Protein AF-A0A2R6NCB9-F1 (afdb_monomer)

Structure (mmCIF, N/CA/C/O backbone):
data_AF-A0A2R6NCB9-F1
#
_entry.id   AF-A0A2R6NCB9-F1
#
loop_
_atom_site.group_PDB
_atom_site.id
_atom_site.type_symbol
_atom_site.label_atom_id
_atom_site.label_alt_id
_atom_site.label_comp_id
_atom_site.label_asym_id
_atom_site.label_entity_id
_atom_site.label_seq_id
_atom_site.pdbx_PDB_ins_code
_atom_site.Cartn_x
_atom_site.Cartn_y
_atom_site.Cartn_z
_atom_site.occupancy
_atom_site.B_iso_or_equiv
_atom_site.auth_seq_id
_atom_site.auth_comp_id
_atom_site.auth_asym_id
_atom_site.auth_atom_id
_atom_site.pdbx_PDB_model_num
ATOM 1 N N . MET A 1 1 ? 14.851 6.796 -47.899 1.00 35.16 1 MET A N 1
ATOM 2 C CA . MET A 1 1 ? 15.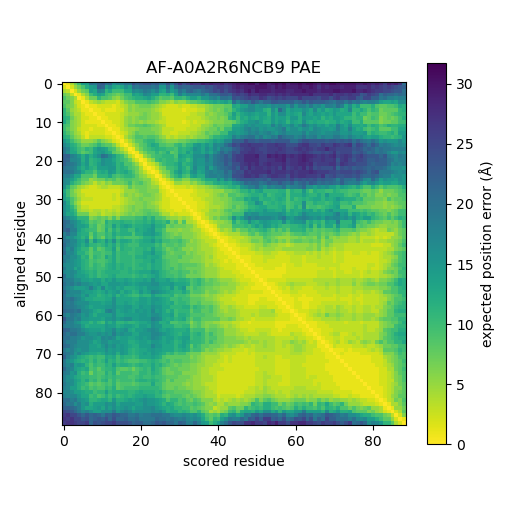556 7.414 -46.760 1.00 35.16 1 MET A CA 1
ATOM 3 C C . MET A 1 1 ? 15.544 6.376 -45.657 1.00 35.16 1 MET A C 1
ATOM 5 O O . MET A 1 1 ? 14.457 5.974 -45.270 1.00 35.16 1 MET A O 1
ATOM 9 N N . SER A 1 2 ? 16.699 5.834 -45.272 1.00 49.09 2 SER A N 1
ATOM 10 C CA . SER A 1 2 ? 16.761 4.857 -44.182 1.00 49.09 2 SER A CA 1
ATOM 11 C C . SER A 1 2 ? 16.607 5.616 -42.874 1.00 49.09 2 SER A C 1
ATOM 13 O O . SER A 1 2 ? 17.449 6.448 -42.550 1.00 49.09 2 SER A O 1
ATOM 15 N N . GLU A 1 3 ? 15.508 5.389 -42.166 1.00 54.66 3 GLU A N 1
ATOM 16 C CA . GLU A 1 3 ? 15.368 5.867 -40.796 1.00 54.66 3 GLU A CA 1
ATOM 17 C C . GLU A 1 3 ? 16.403 5.133 -39.945 1.00 54.66 3 GLU A C 1
ATOM 19 O O . GLU A 1 3 ? 16.386 3.902 -39.858 1.00 54.66 3 GLU A O 1
ATOM 24 N N . SER A 1 4 ? 17.341 5.874 -39.362 1.00 58.56 4 SER A N 1
ATOM 25 C CA . SER A 1 4 ? 18.279 5.334 -38.383 1.00 58.56 4 SER A CA 1
ATOM 26 C C . SER A 1 4 ? 17.497 4.985 -37.116 1.00 58.56 4 SER A C 1
ATOM 28 O O . SER A 1 4 ? 17.317 5.833 -36.245 1.00 58.56 4 SER A O 1
ATOM 30 N N . ARG A 1 5 ? 16.980 3.756 -37.038 1.00 66.81 5 ARG A N 1
ATOM 31 C CA . ARG A 1 5 ? 16.363 3.222 -35.818 1.00 66.81 5 ARG A CA 1
ATOM 32 C C . ARG A 1 5 ? 17.467 2.903 -34.819 1.00 66.81 5 ARG A C 1
ATOM 34 O O . ARG A 1 5 ? 18.468 2.286 -35.182 1.00 66.81 5 ARG A O 1
ATOM 41 N N . GLN A 1 6 ? 17.306 3.368 -33.585 1.00 77.06 6 GLN A N 1
ATOM 42 C CA . GLN A 1 6 ? 18.169 2.952 -32.485 1.00 77.06 6 GLN A CA 1
ATOM 43 C C . GLN A 1 6 ? 17.732 1.553 -32.046 1.00 77.06 6 GLN A C 1
ATOM 45 O O . GLN A 1 6 ? 16.538 1.265 -32.002 1.00 77.06 6 GLN A O 1
ATOM 50 N N . PHE A 1 7 ? 18.698 0.687 -31.755 1.00 84.56 7 PHE A N 1
ATOM 51 C CA . PHE A 1 7 ? 18.455 -0.680 -31.302 1.00 84.56 7 PHE A CA 1
ATOM 52 C C . PHE A 1 7 ? 19.011 -0.850 -29.895 1.00 84.56 7 PHE A C 1
ATOM 54 O O . PHE A 1 7 ? 20.078 -0.316 -29.581 1.00 84.56 7 PHE A O 1
ATOM 61 N N . CYS A 1 8 ? 18.301 -1.606 -29.064 1.00 84.31 8 CYS A N 1
ATOM 62 C CA . CYS A 1 8 ? 18.741 -1.914 -27.719 1.00 84.31 8 CYS A CA 1
ATOM 63 C C . CYS A 1 8 ? 20.000 -2.798 -27.785 1.00 84.31 8 CYS A C 1
ATOM 65 O O . CYS A 1 8 ? 19.959 -3.872 -28.387 1.00 84.31 8 CYS A O 1
ATOM 67 N N . PRO A 1 9 ? 21.112 -2.419 -27.133 1.00 84.88 9 PRO A N 1
ATOM 68 C CA . PRO A 1 9 ? 22.338 -3.217 -27.141 1.00 84.88 9 PRO A CA 1
ATOM 69 C C . PRO A 1 9 ? 22.227 -4.542 -26.366 1.00 84.88 9 PRO A C 1
ATOM 71 O O . PRO A 1 9 ? 23.142 -5.358 -26.446 1.00 84.88 9 PRO A O 1
ATOM 74 N N . ARG A 1 10 ? 21.143 -4.758 -25.605 1.00 84.25 10 ARG A N 1
ATOM 75 C CA . ARG A 1 10 ? 20.931 -5.956 -24.780 1.00 84.25 10 ARG A CA 1
ATOM 76 C C . ARG A 1 10 ? 20.112 -7.031 -25.499 1.00 84.25 10 ARG A C 1
ATOM 78 O O . ARG A 1 10 ? 20.569 -8.166 -25.563 1.00 84.25 10 ARG A O 1
ATOM 85 N N . CYS A 1 11 ? 18.948 -6.687 -26.053 1.00 89.12 11 CYS A N 1
ATOM 86 C CA . CYS A 1 11 ? 18.073 -7.646 -26.744 1.00 89.12 11 CYS A CA 1
ATOM 87 C C . CYS A 1 11 ? 18.087 -7.522 -28.278 1.00 89.12 11 CYS A C 1
ATOM 89 O O . CYS A 1 11 ? 17.729 -8.472 -28.968 1.00 89.1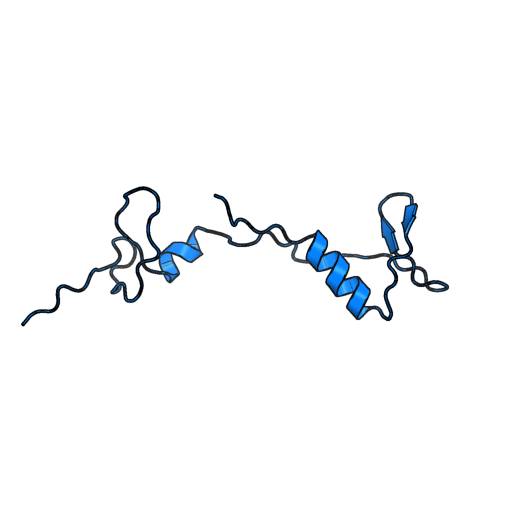2 11 CYS A O 1
ATOM 91 N N . GLY A 1 12 ? 18.536 -6.387 -28.826 1.00 87.44 12 GLY A N 1
ATOM 92 C CA . GLY A 1 12 ? 18.531 -6.118 -30.268 1.00 87.44 12 GLY A CA 1
ATOM 93 C C . GLY A 1 12 ? 17.217 -5.549 -30.814 1.00 87.44 12 GLY A C 1
ATOM 94 O O . GLY A 1 12 ? 17.156 -5.251 -32.007 1.00 87.44 12 GLY A O 1
ATOM 95 N N . ASP A 1 13 ? 16.199 -5.355 -29.972 1.00 87.38 13 ASP A N 1
ATOM 96 C CA . ASP A 1 13 ? 14.913 -4.779 -30.377 1.00 87.38 13 ASP A CA 1
ATOM 97 C C . ASP A 1 13 ? 15.014 -3.268 -30.647 1.00 87.38 13 ASP A C 1
ATOM 99 O O . ASP A 1 13 ? 15.876 -2.585 -30.077 1.00 87.38 13 ASP A O 1
ATOM 103 N N . PRO A 1 14 ? 14.168 -2.712 -31.534 1.00 83.69 14 PRO A N 1
ATOM 104 C CA . PRO A 1 14 ? 14.116 -1.273 -31.764 1.00 83.69 14 PRO A CA 1
ATOM 105 C C . PRO A 1 14 ? 13.698 -0.523 -30.492 1.00 83.69 14 PRO A C 1
ATOM 107 O O . PRO A 1 14 ? 12.811 -0.952 -29.762 1.00 83.69 14 PRO A O 1
ATOM 110 N N . VAL A 1 15 ? 14.320 0.628 -30.243 1.00 78.44 15 VAL A N 1
ATOM 111 C CA . VAL A 1 15 ? 13.961 1.518 -29.131 1.00 78.44 15 VAL A CA 1
ATOM 112 C C . VAL A 1 15 ? 12.934 2.532 -29.639 1.00 78.44 15 VAL A C 1
ATOM 114 O O . VAL A 1 15 ? 13.287 3.438 -30.396 1.00 78.44 15 VAL A O 1
ATOM 117 N N . GLU A 1 16 ? 11.664 2.365 -29.261 1.00 68.19 16 GLU A N 1
ATOM 118 C CA . GLU A 1 16 ? 10.566 3.276 -29.636 1.00 68.19 16 GLU A CA 1
ATOM 119 C C . GLU A 1 16 ? 10.510 4.514 -28.723 1.00 68.19 16 GLU A C 1
ATOM 121 O O . GLU A 1 16 ? 10.322 5.638 -29.191 1.00 68.19 16 GLU A O 1
ATOM 126 N N . SER A 1 17 ? 10.778 4.309 -27.434 1.00 59.22 17 SER A N 1
ATOM 127 C CA . SER A 1 17 ? 10.955 5.315 -26.388 1.00 59.22 17 SER A CA 1
ATOM 128 C C . SER A 1 17 ? 12.282 5.037 -25.681 1.00 59.22 17 SER A C 1
ATOM 130 O O . SER A 1 17 ? 12.498 3.983 -25.087 1.00 59.22 17 SER A O 1
ATOM 132 N N . ALA A 1 18 ? 13.229 5.970 -25.774 1.00 56.03 18 ALA A N 1
ATOM 133 C CA . ALA A 1 18 ? 14.437 5.882 -24.968 1.00 56.03 18 ALA A CA 1
ATOM 134 C C . ALA A 1 18 ? 14.086 6.333 -23.546 1.00 56.03 18 ALA A C 1
ATOM 136 O O . ALA A 1 18 ? 13.894 7.529 -23.316 1.00 56.03 18 ALA A O 1
ATOM 137 N N . VAL A 1 19 ? 14.028 5.404 -22.589 1.00 55.88 19 VAL A N 1
ATOM 138 C CA . VAL A 1 19 ? 14.195 5.769 -21.178 1.00 55.88 19 VAL A CA 1
ATOM 139 C C . VAL A 1 19 ? 15.593 6.365 -21.054 1.00 55.88 19 VAL A C 1
ATOM 141 O O . VAL A 1 19 ? 16.600 5.708 -21.333 1.00 55.88 19 VAL A O 1
ATOM 144 N N . ALA A 1 20 ? 15.654 7.673 -20.801 1.00 50.00 20 ALA A N 1
ATOM 145 C CA . ALA A 1 20 ? 16.906 8.408 -20.809 1.00 50.00 20 ALA A CA 1
ATOM 146 C C . ALA A 1 20 ? 17.833 7.811 -19.748 1.00 50.00 20 ALA A C 1
ATOM 148 O O . ALA A 1 20 ? 17.537 7.885 -18.560 1.00 50.00 20 ALA A O 1
ATOM 149 N N . ALA A 1 21 ? 18.963 7.248 -20.179 1.00 51.91 21 ALA A N 1
ATOM 150 C CA . ALA A 1 21 ? 20.088 7.032 -19.287 1.00 51.91 21 ALA A CA 1
ATOM 151 C C . ALA A 1 21 ? 20.522 8.416 -18.785 1.00 51.91 21 ALA A C 1
ATOM 153 O O . ALA A 1 21 ? 21.176 9.175 -19.507 1.00 51.91 21 ALA A O 1
ATOM 154 N N . THR A 1 22 ? 20.095 8.777 -17.578 1.00 51.53 22 THR A N 1
ATOM 155 C CA . THR A 1 22 ? 20.383 10.048 -16.893 1.00 51.53 22 THR A CA 1
ATOM 156 C C . THR A 1 22 ? 21.884 10.254 -16.635 1.00 51.53 22 THR A C 1
ATOM 158 O O . THR A 1 22 ? 22.315 11.323 -16.212 1.00 51.53 22 THR A O 1
ATOM 161 N N . ASP A 1 23 ? 22.696 9.258 -16.972 1.00 53.00 23 ASP A N 1
ATOM 162 C CA . ASP A 1 23 ? 24.099 9.073 -16.636 1.00 53.00 23 ASP A CA 1
ATOM 163 C C . ASP A 1 23 ? 25.007 8.820 -17.866 1.00 53.00 23 ASP A C 1
ATOM 165 O O . ASP A 1 23 ? 26.139 8.354 -17.735 1.00 53.00 23 ASP A O 1
ATOM 169 N N . GLY A 1 24 ? 24.556 9.167 -19.080 1.00 54.06 24 GLY A N 1
ATOM 170 C CA . GLY A 1 24 ? 25.413 9.200 -20.280 1.00 54.06 24 GLY A CA 1
ATOM 171 C C . GLY A 1 24 ? 25.705 7.835 -20.922 1.00 54.06 24 GLY A C 1
ATOM 172 O O . GLY A 1 24 ? 26.652 7.707 -21.702 1.00 54.06 24 GLY A O 1
ATOM 173 N N . ARG A 1 25 ? 24.903 6.810 -20.608 1.00 61.16 25 ARG A N 1
ATOM 174 C CA . ARG A 1 25 ? 24.978 5.468 -21.213 1.00 61.16 25 ARG A CA 1
ATOM 175 C C . ARG A 1 25 ? 24.148 5.379 -22.501 1.00 61.16 25 ARG A C 1
ATOM 177 O O . ARG A 1 25 ? 23.307 6.227 -22.781 1.00 61.16 25 ARG A O 1
ATOM 184 N N . THR A 1 26 ? 24.389 4.336 -23.302 1.00 66.69 26 THR A N 1
ATOM 185 C CA . THR A 1 26 ? 23.546 4.032 -24.475 1.00 66.69 26 THR A CA 1
ATOM 186 C C . THR A 1 26 ? 22.135 3.652 -24.006 1.00 66.69 26 THR A C 1
ATOM 188 O O . THR A 1 26 ? 22.035 2.809 -23.112 1.00 66.69 26 THR A O 1
ATOM 191 N N . PRO A 1 27 ? 21.064 4.234 -24.578 1.00 71.12 27 PRO A N 1
ATOM 192 C CA . PRO A 1 27 ? 19.695 3.910 -24.188 1.00 71.12 27 PRO A CA 1
ATOM 193 C C . PRO A 1 27 ? 19.369 2.433 -24.450 1.00 71.12 27 PRO A C 1
ATOM 195 O O . PRO A 1 27 ? 19.784 1.853 -25.457 1.00 71.12 27 PRO A O 1
ATOM 198 N N . ILE A 1 28 ? 18.622 1.827 -23.530 1.00 79.44 28 ILE A N 1
ATOM 199 C CA . ILE A 1 28 ? 18.064 0.471 -23.639 1.00 79.44 28 ILE A CA 1
ATOM 200 C C . ILE A 1 28 ? 16.542 0.562 -23.832 1.00 79.44 28 ILE A C 1
ATOM 202 O O . ILE A 1 28 ? 15.963 1.616 -23.575 1.00 79.44 28 ILE A O 1
ATOM 206 N N . CYS A 1 29 ? 15.895 -0.504 -24.317 1.00 83.06 29 CYS A N 1
ATOM 207 C CA . CYS A 1 29 ? 14.431 -0.537 -24.394 1.00 83.06 29 CYS A CA 1
ATOM 208 C C . CYS A 1 29 ? 13.807 -0.631 -22.992 1.00 83.06 29 CYS A C 1
ATOM 210 O O . CYS A 1 29 ? 14.474 -1.045 -22.039 1.00 83.06 29 CYS A O 1
ATOM 212 N N . GLU A 1 30 ? 12.528 -0.271 -22.885 1.00 78.81 30 GLU A N 1
ATOM 213 C CA . GLU A 1 30 ? 11.764 -0.308 -21.631 1.00 78.81 30 GLU A CA 1
ATOM 214 C C . GLU A 1 30 ? 11.766 -1.703 -20.992 1.00 78.81 30 GLU A C 1
ATOM 216 O O . GLU A 1 30 ? 12.041 -1.819 -19.802 1.00 78.81 30 GLU A O 1
ATOM 221 N N . ASP A 1 31 ? 11.584 -2.764 -21.783 1.00 84.06 31 ASP A N 1
ATOM 222 C CA . ASP A 1 31 ? 11.605 -4.145 -21.281 1.00 84.06 31 ASP A CA 1
ATOM 223 C C . ASP A 1 31 ? 12.936 -4.479 -20.588 1.00 84.06 31 ASP A C 1
ATOM 225 O O . ASP A 1 31 ? 12.972 -4.940 -19.448 1.00 84.06 31 ASP A O 1
ATOM 229 N N . CYS A 1 32 ? 14.058 -4.171 -21.248 1.00 83.31 32 CYS A N 1
ATOM 230 C CA . CYS A 1 32 ? 15.391 -4.387 -20.685 1.00 83.31 32 CYS A CA 1
ATOM 231 C C . CYS A 1 32 ? 15.676 -3.496 -19.468 1.00 83.31 32 CYS A C 1
ATOM 233 O O . CYS A 1 32 ? 16.495 -3.868 -18.626 1.00 83.31 32 CYS A O 1
ATOM 235 N N . TYR A 1 33 ? 15.065 -2.314 -19.387 1.00 79.50 33 TYR A N 1
ATOM 236 C CA . TYR A 1 33 ? 15.171 -1.441 -18.222 1.00 79.50 33 TYR A CA 1
ATOM 237 C C . TYR A 1 33 ? 14.441 -2.057 -17.022 1.00 79.50 33 TYR A C 1
ATOM 239 O O . TYR A 1 33 ? 15.070 -2.287 -15.990 1.00 79.50 33 TYR A O 1
ATOM 247 N N . PHE A 1 34 ? 13.170 -2.436 -17.177 1.00 78.62 34 PHE A N 1
ATOM 248 C CA . PHE A 1 34 ? 12.367 -3.007 -16.090 1.00 78.62 34 PHE A CA 1
ATOM 249 C C . PHE A 1 34 ? 12.809 -4.408 -15.649 1.00 78.62 34 PHE A C 1
ATOM 251 O O . PHE A 1 34 ? 12.583 -4.777 -14.505 1.00 78.62 34 PHE A O 1
ATOM 258 N N . GLU A 1 35 ? 13.520 -5.170 -16.487 1.00 82.25 35 GLU A N 1
ATOM 259 C CA . GLU A 1 35 ? 14.138 -6.439 -16.065 1.00 82.25 35 GLU A CA 1
ATOM 260 C C . GLU A 1 35 ? 15.183 -6.295 -14.942 1.00 82.25 35 GLU A C 1
ATOM 262 O O . GLU A 1 35 ? 15.525 -7.290 -14.307 1.00 82.25 35 GLU A O 1
ATOM 267 N N . ASN A 1 36 ? 15.772 -5.110 -14.746 1.00 72.06 36 ASN A N 1
ATOM 268 C CA . ASN A 1 36 ? 16.876 -4.917 -13.789 1.00 72.06 36 ASN A CA 1
ATOM 269 C C . ASN A 1 36 ? 16.594 -3.828 -12.755 1.00 72.06 36 ASN A C 1
ATOM 271 O O . ASN A 1 36 ? 17.468 -3.544 -11.937 1.00 72.06 36 ASN A O 1
ATOM 275 N N . PHE A 1 37 ? 15.417 -3.209 -12.814 1.00 69.44 37 PHE A N 1
ATOM 276 C CA . PHE A 1 37 ? 15.015 -2.144 -11.912 1.00 69.44 37 PHE A CA 1
ATOM 277 C C . PHE A 1 37 ? 13.630 -2.451 -11.358 1.00 69.44 37 PHE A C 1
ATOM 279 O O . PHE A 1 37 ? 12.624 -2.301 -12.051 1.00 69.44 37 PHE A O 1
ATOM 286 N N . ASP A 1 38 ? 13.597 -2.834 -10.086 1.00 71.06 38 ASP A N 1
ATOM 287 C CA . ASP A 1 38 ? 12.368 -2.845 -9.308 1.00 71.06 38 ASP A CA 1
ATOM 288 C C . ASP A 1 38 ? 12.030 -1.399 -8.930 1.00 71.06 38 ASP A C 1
ATOM 290 O O . ASP A 1 38 ? 12.719 -0.755 -8.141 1.00 71.06 38 ASP A O 1
ATOM 294 N N . LEU A 1 39 ? 10.975 -0.857 -9.541 1.00 77.19 39 LEU A N 1
ATOM 295 C CA . LEU A 1 39 ? 10.476 0.494 -9.250 1.00 77.19 39 LEU A CA 1
ATOM 296 C C . LEU A 1 39 ? 9.928 0.620 -7.822 1.00 77.19 39 LEU A C 1
ATOM 298 O O . LEU A 1 39 ? 9.883 1.714 -7.255 1.00 77.19 39 LEU A O 1
ATOM 302 N N . VAL A 1 40 ? 9.441 -0.494 -7.280 1.00 82.38 40 VAL A N 1
ATOM 303 C CA . VAL A 1 40 ? 8.721 -0.560 -6.016 1.00 82.38 40 VAL A CA 1
ATOM 304 C C . VAL A 1 40 ? 9.150 -1.816 -5.275 1.00 82.38 40 VAL A C 1
ATOM 306 O O . VAL A 1 40 ? 9.029 -2.912 -5.816 1.00 82.38 40 VAL A O 1
ATOM 309 N N . ASP A 1 41 ? 9.572 -1.656 -4.024 1.00 84.50 41 ASP A N 1
ATOM 310 C CA . ASP A 1 41 ? 9.682 -2.775 -3.094 1.00 84.50 41 ASP A CA 1
ATOM 311 C C . ASP A 1 41 ? 8.343 -2.956 -2.378 1.00 84.50 41 ASP A C 1
ATOM 313 O O . ASP A 1 41 ? 7.841 -2.037 -1.719 1.00 84.50 41 ASP A O 1
ATOM 317 N N . ALA A 1 42 ? 7.769 -4.152 -2.506 1.00 86.19 42 ALA A N 1
ATOM 318 C CA . ALA A 1 42 ? 6.501 -4.515 -1.892 1.00 86.19 42 ALA A CA 1
ATOM 319 C C . ALA A 1 42 ? 6.572 -5.929 -1.296 1.00 86.19 42 ALA A C 1
ATOM 321 O O . ALA A 1 42 ? 7.059 -6.847 -1.959 1.00 86.19 42 ALA A O 1
ATOM 322 N N . PRO A 1 43 ? 6.071 -6.149 -0.070 1.00 87.19 43 PRO A N 1
ATOM 323 C CA . PRO A 1 43 ? 5.922 -7.496 0.461 1.00 87.19 43 PRO A CA 1
ATOM 324 C C . PRO A 1 43 ? 4.778 -8.246 -0.241 1.00 87.19 43 PRO A C 1
ATOM 326 O O . PRO A 1 43 ? 3.721 -7.676 -0.504 1.00 87.19 43 PRO A O 1
ATOM 329 N N . ASP A 1 44 ? 4.937 -9.558 -0.444 1.00 89.19 44 ASP A N 1
ATOM 330 C CA . ASP A 1 44 ? 3.896 -10.414 -1.044 1.00 89.19 44 ASP A CA 1
ATOM 331 C C . ASP A 1 44 ? 2.622 -10.522 -0.185 1.00 89.19 44 ASP A C 1
ATOM 333 O O . ASP A 1 44 ? 1.541 -10.861 -0.674 1.00 89.19 44 ASP A O 1
ATOM 337 N N . ARG A 1 45 ? 2.748 -10.299 1.128 1.00 91.75 45 ARG A N 1
ATOM 338 C CA . ARG A 1 45 ? 1.654 -10.412 2.093 1.00 91.75 45 ARG A CA 1
ATOM 339 C C . ARG A 1 45 ? 1.867 -9.485 3.279 1.00 91.75 45 ARG A C 1
ATOM 341 O O . ARG A 1 45 ? 2.959 -9.416 3.834 1.00 91.75 45 ARG A O 1
ATOM 348 N N . ILE A 1 46 ? 0.774 -8.865 3.713 1.00 91.31 46 ILE A N 1
ATOM 349 C CA . ILE A 1 46 ? 0.699 -8.056 4.928 1.00 91.31 46 ILE A CA 1
ATOM 350 C C . ILE A 1 46 ? -0.357 -8.684 5.840 1.00 91.31 46 ILE A C 1
ATOM 352 O O . ILE A 1 46 ? -1.446 -9.040 5.389 1.00 91.31 46 ILE A O 1
ATOM 356 N N . GLU A 1 47 ? -0.021 -8.864 7.116 1.00 93.31 47 GLU A N 1
ATOM 357 C CA . GLU A 1 47 ? -0.935 -9.390 8.130 1.00 93.31 47 GLU A CA 1
ATOM 358 C C . GLU A 1 47 ? -1.211 -8.313 9.173 1.00 93.31 47 GLU A C 1
ATOM 360 O O . GLU A 1 47 ? -0.294 -7.803 9.813 1.00 93.31 47 GLU A O 1
ATOM 365 N N . VAL A 1 48 ? -2.490 -7.975 9.335 1.00 92.94 48 VAL A N 1
ATOM 366 C CA . VAL A 1 48 ? -2.937 -6.835 10.137 1.00 92.94 48 VAL A CA 1
ATOM 367 C C . VAL A 1 48 ? -3.902 -7.333 11.201 1.00 92.94 48 VAL A C 1
ATOM 369 O O . VAL A 1 48 ? -4.872 -8.032 10.902 1.00 92.94 48 VAL A O 1
ATOM 372 N N . LEU A 1 49 ? -3.645 -6.973 12.457 1.00 94.44 49 LEU A N 1
ATOM 373 C CA . LEU A 1 49 ? -4.541 -7.274 13.569 1.00 94.44 49 LEU A CA 1
ATOM 374 C C . LEU A 1 49 ? -5.453 -6.077 13.822 1.00 94.44 49 LEU A C 1
ATOM 376 O O . LEU A 1 49 ? -4.981 -4.979 14.116 1.00 94.44 49 LEU A O 1
ATOM 380 N N . VAL A 1 50 ? -6.761 -6.314 13.732 1.00 92.56 50 VAL A N 1
ATOM 381 C CA . VAL A 1 50 ? -7.796 -5.286 13.880 1.00 92.56 50 VAL A CA 1
ATOM 382 C C . VAL A 1 50 ? -8.675 -5.596 15.087 1.00 92.56 50 VAL A C 1
ATOM 384 O O . VAL A 1 50 ? -9.105 -6.733 15.296 1.00 92.56 50 VAL A O 1
ATOM 387 N N . CYS A 1 51 ? -8.959 -4.579 15.895 1.00 91.12 51 CYS A N 1
ATOM 388 C CA . CYS A 1 51 ? -9.848 -4.689 17.038 1.00 91.12 51 CYS A CA 1
ATOM 389 C C . CYS A 1 51 ? -11.286 -4.883 16.550 1.00 91.12 51 CYS A C 1
ATOM 391 O O . CYS A 1 51 ? -11.860 -4.001 15.915 1.00 91.12 51 CYS A O 1
ATOM 393 N N . ALA A 1 52 ? -11.907 -6.005 16.915 1.00 87.06 52 ALA A N 1
ATOM 394 C CA . ALA A 1 52 ? -13.281 -6.321 16.520 1.00 87.06 52 ALA A CA 1
ATOM 395 C C . ALA A 1 52 ? -14.338 -5.353 17.091 1.00 87.06 52 ALA A C 1
ATOM 397 O O . ALA A 1 52 ? -15.472 -5.342 16.619 1.00 87.06 52 ALA A O 1
ATOM 398 N N . THR A 1 53 ? -13.986 -4.567 18.114 1.00 87.81 53 THR A N 1
ATOM 399 C CA . THR A 1 53 ? -14.925 -3.672 18.806 1.00 87.81 53 THR A CA 1
ATOM 400 C C . THR A 1 53 ? -14.850 -2.232 18.309 1.00 87.81 53 THR A C 1
ATOM 402 O O . THR A 1 53 ? -15.887 -1.590 18.180 1.00 87.81 53 THR A O 1
ATOM 405 N N . CYS A 1 54 ? -13.645 -1.705 18.074 1.00 88.75 54 CYS A N 1
ATOM 406 C CA . CYS A 1 54 ? -13.446 -0.288 17.744 1.00 88.75 54 CYS A CA 1
ATOM 407 C C . CYS A 1 54 ? -12.657 -0.042 16.453 1.00 88.75 54 CYS A C 1
ATOM 409 O O . CYS A 1 54 ? -12.376 1.108 16.157 1.00 88.75 54 CYS A O 1
ATOM 411 N N . GLY A 1 55 ? -12.255 -1.081 15.714 1.00 86.50 55 GLY A N 1
ATOM 412 C CA . GLY A 1 55 ? -11.552 -0.925 14.433 1.00 86.50 55 GLY A CA 1
ATOM 413 C C . GLY A 1 55 ? -10.077 -0.518 14.530 1.00 86.50 55 GLY A C 1
ATOM 414 O O . GLY A 1 55 ? -9.390 -0.515 13.517 1.00 86.50 55 GLY A O 1
ATOM 415 N N . ALA A 1 56 ? -9.558 -0.241 15.731 1.00 92.00 56 ALA A N 1
ATOM 416 C CA . ALA A 1 56 ? -8.148 0.095 15.931 1.00 92.00 56 ALA A CA 1
ATOM 417 C C . ALA A 1 56 ? -7.208 -1.015 15.427 1.00 92.00 56 ALA A C 1
ATOM 419 O O . ALA A 1 56 ? -7.494 -2.203 15.604 1.00 92.00 56 ALA A O 1
ATOM 420 N N . VAL A 1 57 ? -6.061 -0.627 14.873 1.00 94.19 57 VAL A N 1
ATOM 421 C CA . VAL A 1 57 ? -5.046 -1.536 14.322 1.00 94.19 57 VAL A CA 1
ATOM 422 C C . VAL A 1 57 ? -3.878 -1.690 15.294 1.00 94.19 57 VAL A C 1
ATOM 424 O O . VAL A 1 57 ? -3.432 -0.721 15.919 1.00 94.19 57 VAL A O 1
ATOM 427 N N . GLN A 1 58 ? -3.363 -2.912 15.442 1.00 93.56 58 GLN A N 1
ATOM 428 C CA . GLN A 1 58 ? -2.185 -3.166 16.266 1.00 93.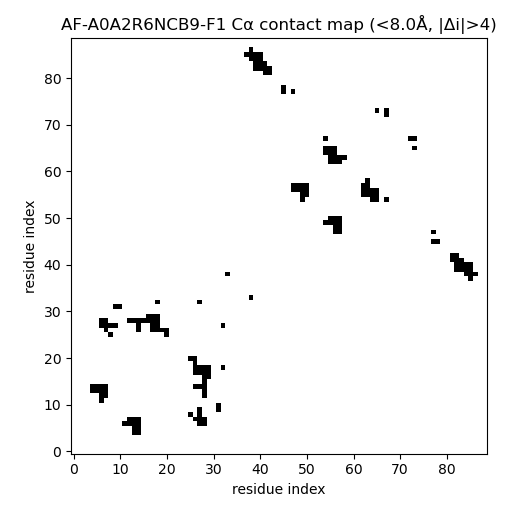56 58 GLN A CA 1
ATOM 429 C C . GLN A 1 58 ? -0.896 -2.823 15.512 1.00 93.56 58 GLN A C 1
ATOM 431 O O . GLN A 1 58 ? -0.563 -3.440 14.504 1.00 93.56 58 GLN A O 1
ATOM 436 N N . ARG A 1 59 ? -0.116 -1.893 16.065 1.00 89.44 59 ARG A N 1
ATOM 437 C CA . ARG A 1 59 ? 1.212 -1.514 15.571 1.00 89.44 59 ARG A CA 1
ATOM 438 C C . ARG A 1 59 ? 2.244 -1.806 16.653 1.00 89.44 59 ARG A C 1
ATOM 440 O O . ARG A 1 59 ? 2.369 -1.054 17.620 1.00 89.44 59 ARG A O 1
ATOM 447 N N . GLY A 1 60 ? 2.966 -2.917 16.523 1.00 89.00 60 GLY A N 1
ATOM 448 C CA . GLY A 1 60 ? 3.866 -3.400 17.574 1.00 89.00 60 GLY A CA 1
ATOM 449 C C . GLY A 1 60 ? 3.109 -3.682 18.880 1.00 89.00 60 GLY A C 1
ATOM 450 O O . GLY A 1 60 ? 2.202 -4.512 18.918 1.00 89.00 60 GLY A O 1
ATOM 451 N N . GLU A 1 61 ? 3.464 -2.976 19.955 1.00 91.94 61 GLU A N 1
ATOM 452 C CA . GLU A 1 61 ? 2.865 -3.153 21.291 1.00 91.94 61 GLU A CA 1
ATOM 453 C C . GLU A 1 61 ? 1.654 -2.237 21.562 1.00 91.94 61 GLU A C 1
ATOM 455 O O . GLU A 1 61 ? 1.068 -2.295 22.643 1.00 91.94 61 GLU A O 1
ATOM 460 N N . ARG A 1 62 ? 1.265 -1.379 20.608 1.00 93.69 62 ARG A N 1
ATOM 461 C CA . ARG A 1 62 ? 0.182 -0.393 20.777 1.00 93.69 62 ARG A CA 1
ATOM 462 C C . ARG A 1 62 ? -0.981 -0.624 19.815 1.00 93.69 62 ARG A C 1
ATOM 464 O O . ARG A 1 62 ? -0.792 -1.110 18.705 1.00 93.69 62 ARG A O 1
ATOM 471 N N . TRP A 1 63 ? -2.167 -0.197 20.240 1.00 94.75 63 TRP A N 1
ATOM 472 C CA . TRP A 1 63 ? -3.362 -0.098 19.402 1.00 94.75 63 TRP A CA 1
ATOM 473 C C . TRP A 1 63 ? -3.553 1.355 18.981 1.00 94.75 63 TRP A C 1
ATOM 475 O O . TRP A 1 63 ? -3.519 2.246 19.831 1.00 94.75 63 TRP A O 1
ATOM 485 N N . VAL A 1 64 ? -3.715 1.587 17.682 1.00 93.00 64 VAL A N 1
ATOM 486 C CA . VAL A 1 64 ? -3.853 2.921 17.093 1.00 93.00 64 VAL A CA 1
ATOM 487 C C . VAL A 1 64 ? -5.199 2.997 16.386 1.00 93.00 64 VAL A C 1
ATOM 489 O O . VAL A 1 64 ? -5.545 2.105 15.615 1.00 93.00 64 VAL A O 1
ATOM 492 N N . ASP A 1 65 ? -5.964 4.042 16.686 1.00 91.38 65 ASP A N 1
ATOM 493 C CA . ASP A 1 65 ? -7.144 4.387 15.901 1.00 91.38 65 ASP A CA 1
ATOM 494 C C . ASP A 1 65 ? -6.679 5.035 14.592 1.00 91.38 65 ASP A C 1
ATOM 496 O O . ASP A 1 65 ? -5.919 6.006 14.626 1.00 91.38 65 ASP A O 1
ATOM 500 N N . VAL A 1 66 ? -7.073 4.441 13.469 1.00 87.12 66 VAL A N 1
ATOM 501 C CA . VAL A 1 66 ? -6.653 4.837 12.117 1.00 87.12 66 VAL A CA 1
ATOM 502 C C . VAL A 1 66 ? -7.759 5.571 11.354 1.00 87.12 66 VAL A C 1
ATOM 504 O O . VAL A 1 66 ? -7.565 5.884 10.190 1.00 87.12 66 VAL A O 1
ATOM 507 N N . ASP A 1 67 ? -8.903 5.861 11.990 1.00 87.44 67 ASP A N 1
ATOM 508 C CA . ASP A 1 67 ? -10.051 6.538 11.353 1.00 87.44 67 ASP A CA 1
ATOM 509 C C . ASP A 1 67 ? -10.547 5.832 10.069 1.00 87.44 67 ASP A C 1
ATOM 511 O O . ASP A 1 67 ? -11.031 6.453 9.124 1.00 87.44 67 ASP A O 1
ATOM 515 N N . ALA A 1 68 ? -10.415 4.502 10.027 1.00 86.88 68 ALA A N 1
ATOM 516 C CA . ALA A 1 68 ? -10.855 3.681 8.904 1.00 86.88 68 ALA A CA 1
ATOM 517 C C . ALA A 1 68 ? -12.368 3.425 8.964 1.00 86.88 68 ALA A C 1
ATOM 519 O O . ALA A 1 68 ? -12.904 3.039 10.008 1.00 86.88 68 ALA A O 1
ATOM 520 N N . HIS A 1 69 ? -13.058 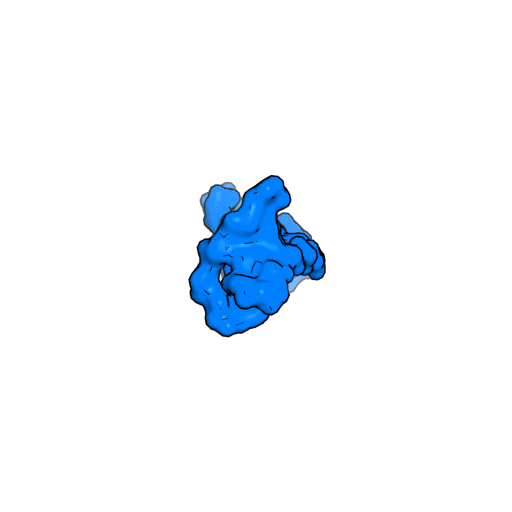3.562 7.829 1.00 87.31 69 HIS A N 1
ATOM 521 C CA . HIS A 1 69 ? -14.498 3.299 7.747 1.00 87.31 69 HIS A CA 1
ATOM 522 C C . HIS A 1 69 ? -14.792 1.802 7.635 1.00 87.31 69 HIS A C 1
ATOM 524 O O . HIS A 1 69 ? -15.807 1.323 8.150 1.00 87.31 69 HIS A O 1
ATOM 530 N N . ASP A 1 70 ? -13.913 1.058 6.961 1.00 89.06 70 ASP A N 1
ATOM 531 C CA . ASP A 1 70 ? -14.010 -0.387 6.799 1.00 89.06 70 ASP A CA 1
ATOM 532 C C . ASP A 1 70 ? -12.632 -1.059 6.622 1.00 89.06 70 ASP A C 1
ATOM 534 O O . ASP A 1 70 ? -11.580 -0.425 6.691 1.00 89.06 70 ASP A O 1
ATOM 538 N N . TYR A 1 71 ? -12.621 -2.383 6.439 1.00 89.06 71 TYR A N 1
ATOM 539 C CA . TYR A 1 71 ? -11.381 -3.157 6.297 1.00 89.06 71 TYR A CA 1
ATOM 540 C C . TYR A 1 71 ? -10.606 -2.868 5.006 1.00 89.06 71 TYR A C 1
ATOM 542 O O . TYR A 1 71 ? -9.421 -3.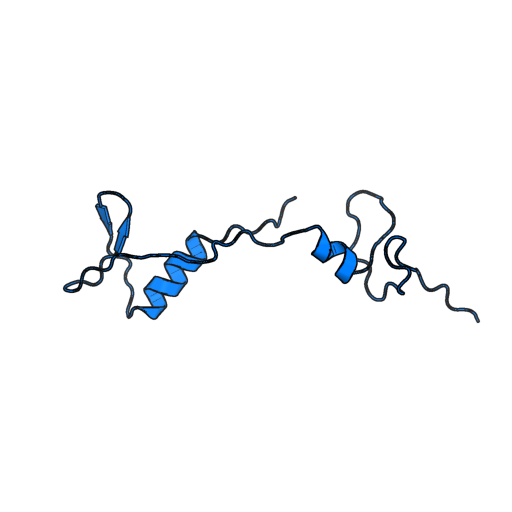185 4.929 1.00 89.06 71 TYR A O 1
ATOM 550 N N . THR A 1 72 ? -11.255 -2.294 3.998 1.00 91.38 72 THR A N 1
ATOM 551 C CA . THR A 1 72 ? -10.618 -1.848 2.757 1.00 91.38 72 THR A CA 1
ATOM 552 C C . THR A 1 72 ? -9.733 -0.648 3.031 1.00 91.38 72 THR A C 1
ATOM 554 O O . THR A 1 72 ? -8.590 -0.652 2.591 1.00 91.38 72 THR A O 1
ATOM 557 N N . ASP A 1 73 ? -10.227 0.326 3.800 1.00 90.06 73 ASP A N 1
ATOM 558 C CA . ASP A 1 73 ? -9.444 1.499 4.205 1.00 90.06 73 ASP A CA 1
ATOM 559 C C . ASP A 1 73 ? -8.189 1.059 4.967 1.00 90.06 73 ASP A C 1
ATOM 561 O O . ASP A 1 73 ? -7.078 1.433 4.602 1.00 90.06 73 ASP A O 1
ATOM 565 N N . VAL A 1 74 ? -8.348 0.142 5.933 1.00 90.94 74 VAL A N 1
ATOM 566 C CA . VAL A 1 74 ? -7.208 -0.456 6.646 1.00 90.94 74 VAL A CA 1
ATOM 567 C C . VAL A 1 74 ? -6.234 -1.120 5.669 1.00 90.94 74 VAL A C 1
ATOM 569 O O . VAL A 1 74 ? -5.033 -0.901 5.752 1.00 90.94 74 VAL A O 1
ATOM 572 N N . ALA A 1 75 ? -6.718 -1.929 4.725 1.00 91.25 75 ALA A N 1
ATOM 573 C CA . ALA A 1 75 ? -5.838 -2.600 3.772 1.00 91.25 75 ALA A CA 1
ATOM 574 C C . ALA A 1 75 ? -5.070 -1.609 2.880 1.00 91.25 75 ALA A C 1
ATOM 576 O O . ALA A 1 75 ? -3.895 -1.839 2.598 1.00 91.25 75 ALA A O 1
ATOM 577 N N . ILE A 1 76 ? -5.713 -0.523 2.444 1.00 91.19 76 ILE A N 1
ATOM 578 C CA . ILE A 1 76 ? -5.082 0.518 1.626 1.00 91.19 76 ILE A CA 1
ATOM 579 C C . ILE A 1 76 ? -3.980 1.217 2.419 1.00 91.19 76 ILE A C 1
ATOM 581 O O . ILE A 1 76 ? -2.864 1.321 1.912 1.00 91.19 76 ILE A O 1
ATOM 585 N N . ASP A 1 77 ? -4.265 1.641 3.649 1.00 89.06 77 ASP A N 1
ATOM 586 C CA . ASP A 1 77 ? -3.300 2.358 4.486 1.00 89.06 77 ASP A CA 1
ATOM 587 C C . ASP A 1 77 ? -2.080 1.489 4.817 1.00 89.06 77 ASP A C 1
ATOM 589 O O . ASP A 1 77 ? -0.938 1.925 4.670 1.00 89.06 77 ASP A O 1
ATOM 593 N N . GLU A 1 78 ? -2.299 0.226 5.194 1.00 90.62 78 GLU A N 1
ATOM 594 C CA . GLU A 1 78 ? -1.211 -0.701 5.528 1.00 90.62 78 GLU A CA 1
ATOM 595 C C . GLU A 1 78 ? -0.340 -1.034 4.311 1.00 90.62 78 GLU A C 1
ATOM 597 O O . GLU A 1 78 ? 0.881 -1.139 4.431 1.00 90.62 78 GLU A O 1
ATOM 602 N N . VAL A 1 79 ? -0.945 -1.174 3.127 1.00 91.25 79 VAL A N 1
ATOM 603 C CA . VAL A 1 79 ? -0.196 -1.358 1.877 1.00 91.25 79 VAL A CA 1
ATOM 604 C C . VAL A 1 79 ? 0.582 -0.091 1.539 1.00 91.25 79 VAL A C 1
ATOM 606 O O . VAL A 1 79 ? 1.7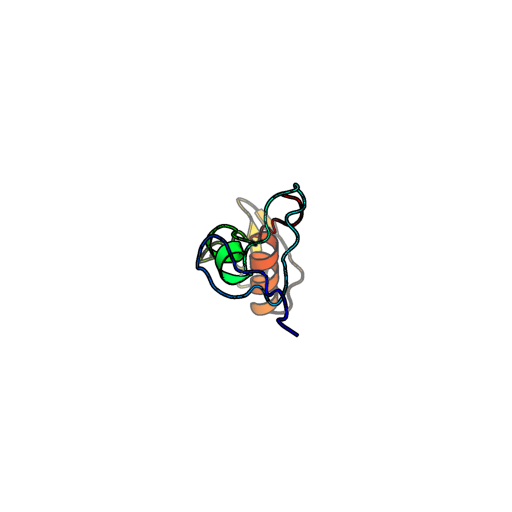69 -0.179 1.243 1.00 91.25 79 VAL A O 1
ATOM 609 N N . ALA A 1 80 ? -0.043 1.085 1.616 1.00 89.06 80 ALA A N 1
ATOM 610 C CA . ALA A 1 80 ? 0.607 2.352 1.299 1.00 89.06 80 ALA A CA 1
ATOM 611 C C . ALA A 1 80 ? 1.834 2.619 2.185 1.00 89.06 80 ALA A C 1
ATOM 613 O O . ALA A 1 80 ? 2.842 3.114 1.689 1.00 89.06 80 ALA A O 1
ATOM 614 N N . GLU A 1 81 ? 1.779 2.253 3.468 1.00 85.50 81 GLU A N 1
ATOM 615 C CA . GLU A 1 81 ? 2.926 2.356 4.377 1.00 85.50 81 GLU A CA 1
ATOM 616 C C . GLU A 1 81 ? 4.024 1.316 4.113 1.00 85.50 81 GLU A C 1
ATOM 618 O O . GLU A 1 81 ? 5.196 1.583 4.382 1.00 85.50 81 GLU A O 1
ATOM 623 N N . ALA A 1 82 ? 3.667 0.128 3.622 1.00 87.69 82 ALA A N 1
ATOM 624 C CA . ALA A 1 82 ? 4.624 -0.941 3.341 1.00 87.69 82 ALA 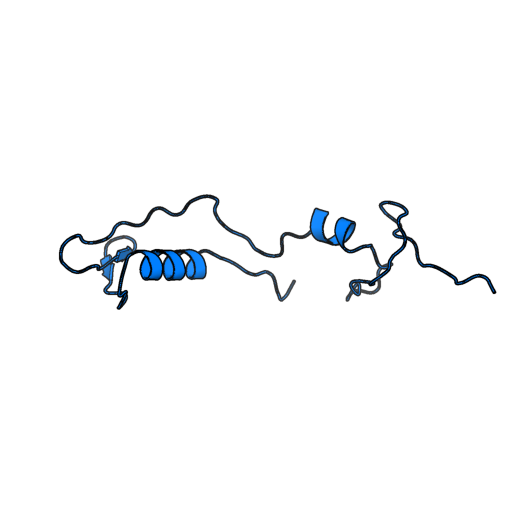A CA 1
ATOM 625 C C . ALA A 1 82 ? 5.338 -0.778 1.989 1.00 87.69 82 ALA A C 1
ATOM 627 O O . ALA A 1 82 ? 6.414 -1.348 1.796 1.00 87.69 82 ALA A O 1
ATOM 628 N N . LEU A 1 83 ? 4.747 -0.029 1.053 1.00 87.19 83 LEU A N 1
ATOM 629 C CA . LEU A 1 83 ? 5.320 0.223 -0.266 1.00 87.19 83 LEU A CA 1
ATOM 630 C C . LEU A 1 83 ? 6.471 1.231 -0.180 1.00 87.19 83 LEU A C 1
ATOM 632 O O . LEU A 1 83 ? 6.297 2.362 0.270 1.00 87.19 83 LEU A O 1
ATOM 636 N N . THR A 1 84 ? 7.644 0.851 -0.688 1.00 79.25 84 THR A N 1
ATOM 637 C CA . THR A 1 84 ? 8.765 1.7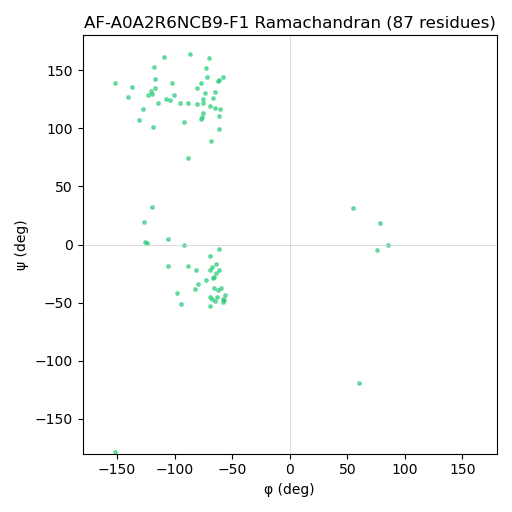81 -0.902 1.00 79.25 84 THR A CA 1
ATOM 638 C C . THR A 1 84 ? 8.929 2.036 -2.395 1.00 79.25 84 THR A C 1
ATOM 640 O O . THR A 1 84 ? 9.066 1.089 -3.163 1.00 79.25 84 THR A O 1
ATOM 643 N N . ILE A 1 85 ? 8.909 3.305 -2.816 1.00 80.19 85 ILE A N 1
ATOM 644 C CA . ILE A 1 85 ? 9.061 3.693 -4.228 1.00 80.19 85 ILE A CA 1
ATOM 645 C C . ILE A 1 85 ? 10.472 4.240 -4.456 1.00 80.19 85 ILE A C 1
ATOM 647 O O . ILE A 1 85 ? 10.871 5.221 -3.824 1.00 80.19 85 ILE A O 1
ATOM 651 N N . HIS A 1 86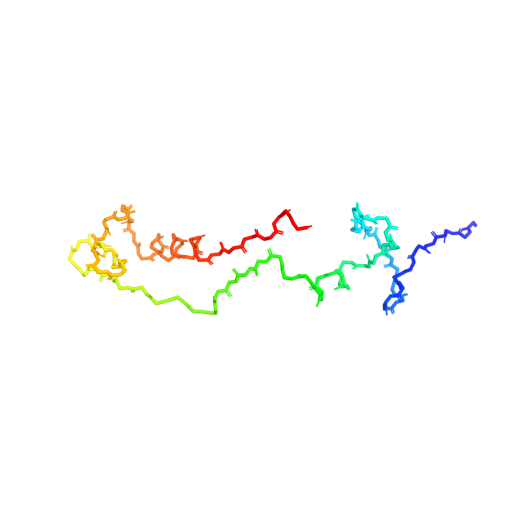 ? 11.208 3.656 -5.400 1.00 67.12 86 HIS A N 1
ATOM 652 C CA . HIS A 1 86 ? 12.553 4.100 -5.775 1.00 67.12 86 HIS A CA 1
ATOM 653 C C . HIS A 1 86 ? 12.480 5.175 -6.864 1.00 67.12 86 HIS A C 1
ATOM 655 O O . HIS A 1 86 ? 12.727 4.901 -8.034 1.00 67.12 86 HIS A O 1
ATOM 661 N N . VAL A 1 87 ? 12.085 6.403 -6.502 1.00 58.12 87 VAL A N 1
ATOM 662 C CA . VAL A 1 87 ? 11.987 7.522 -7.473 1.00 58.12 87 VAL A CA 1
ATOM 663 C C . VAL A 1 87 ? 13.302 8.309 -7.616 1.00 58.12 87 VAL A C 1
ATOM 665 O O . VAL A 1 87 ? 13.496 8.966 -8.632 1.00 58.12 87 VAL A O 1
ATOM 668 N N . ASP A 1 88 ? 14.238 8.202 -6.664 1.00 44.94 88 ASP A N 1
ATOM 669 C CA . ASP A 1 88 ? 15.455 9.039 -6.604 1.00 44.94 88 ASP A CA 1
ATOM 670 C C . ASP A 1 88 ? 16.791 8.252 -6.686 1.00 44.94 88 ASP A C 1
ATOM 672 O O . ASP A 1 88 ? 17.779 8.656 -6.067 1.00 44.94 88 ASP A O 1
ATOM 676 N N . ALA A 1 89 ? 16.842 7.123 -7.408 1.00 44.81 89 ALA A N 1
ATOM 677 C CA . ALA A 1 89 ? 18.066 6.314 -7.569 1.00 44.81 89 ALA A CA 1
ATOM 678 C C . ALA A 1 89 ? 18.919 6.704 -8.792 1.00 44.81 89 ALA A C 1
ATOM 680 O O . ALA A 1 89 ? 18.347 6.891 -9.891 1.00 44.81 89 ALA A O 1
#

Mean predicted aligned error: 10.27 Å

Secondary structure (DSSP, 8-state):
------B-TTT--B-SS----TTSPPP--HHHHHTT--SEE--S-----B-TTT-PEEETTEEE----SSHHHHHHHHHHHH-EE----

Sequence (89 aa):
MSESRQFCPRCGDPVESAVAATDGRTPICEDCYFENFDLVDAPDRIEVLVCATCGAVQRGERWVDVDAHDYTDVAIDEVAEALTIHVDA

Radius of gyration: 21.84 Å; Cα contacts (8 Å, |Δi|>4): 91; chains: 1; bounding box: 40×20×68 Å

Solvent-accessible surface area (backbone atoms only — not comparable to full-atom values): 5914 Å² total; per-residue (Å²): 132,86,78,85,75,53,54,12,87,85,84,63,50,72,40,90,56,67,58,73,48,92,79,81,54,84,49,42,27,61,69,70,48,56,76,78,45,77,58,56,52,68,74,97,74,86,88,81,54,63,41,92,87,79,65,24,36,57,57,88,96,42,77,41,81,75,87,57,89,49,73,64,50,50,52,51,53,55,48,61,72,58,47,45,73,64,84,88,123

Foldseek 3Di:
DDDPFDAAPPPRHTAPDFPDPPPPDRTHHPVVVCVVDDQKDFDPDDDWDADPPQRFTDDPPDTHDPVDPDVVSVVVVRRVVRMDGPPPD

pLDDT: mean 79.43, std 14.52, range [35.16, 94.75]

Nearest PDB structures (foldseek):
  7o4l-assembly1_4  TM=5.028E-01  e=1.541E+00  Saccharomyces cerevisiae S288C
  8ro1-assembly1_t  TM=3.302E-01  e=5.493E+00  Caenorhabditis elegans